Protein AF-A0A8J8FVV7-F1 (afdb_monomer_lite)

pLDDT: mean 87.78, std 13.95, range [49.53, 98.38]

Radius of gyration: 18.72 Å; chains: 1; bounding box: 32×25×58 Å

Secondary structure (DSSP, 8-state):
--STT----------HHHHHT-PPPEE--S-HHHHHHTTSSEESSS------STTSSHHHHHHHHHHHTTS--

Structure (mmCIF, N/CA/C/O backbone):
data_AF-A0A8J8FVV7-F1
#
_entry.id   AF-A0A8J8FVV7-F1
#
loop_
_atom_site.group_PDB
_atom_site.id
_atom_site.type_symbol
_atom_site.label_atom_id
_atom_site.label_alt_id
_atom_site.label_comp_id
_atom_site.label_asym_id
_atom_site.label_entity_id
_atom_site.label_seq_id
_atom_site.pdbx_PDB_ins_code
_atom_site.Cartn_x
_atom_site.Cartn_y
_atom_site.Cartn_z
_atom_site.occupancy
_atom_site.B_iso_or_equiv
_atom_site.auth_seq_id
_atom_site.auth_comp_id
_atom_site.auth_asym_id
_atom_site.auth_atom_id
_atom_site.pdbx_PDB_model_num
ATOM 1 N N . MET A 1 1 ? 8.536 -2.650 47.626 1.00 52.41 1 MET A N 1
ATOM 2 C CA . MET A 1 1 ? 8.919 -2.013 46.342 1.00 52.41 1 MET A CA 1
ATOM 3 C C . MET A 1 1 ? 9.123 -3.044 45.214 1.00 52.41 1 MET A C 1
ATOM 5 O O . MET A 1 1 ? 10.007 -2.863 44.391 1.00 52.41 1 MET A O 1
ATOM 9 N N . GLN A 1 2 ? 8.330 -4.128 45.160 1.00 49.53 2 GLN A N 1
ATOM 10 C CA . GLN A 1 2 ? 8.331 -5.096 44.042 1.00 49.53 2 GLN A CA 1
ATOM 11 C C . GLN A 1 2 ? 6.920 -5.611 43.669 1.00 49.53 2 GLN A C 1
ATOM 13 O O . GLN A 1 2 ? 6.785 -6.323 42.682 1.00 49.53 2 GLN A O 1
ATOM 18 N N . GLU A 1 3 ? 5.858 -5.227 44.391 1.00 51.19 3 GLU A N 1
ATOM 19 C CA . GLU A 1 3 ? 4.493 -5.724 44.130 1.00 51.19 3 GLU A CA 1
ATOM 20 C C . GLU A 1 3 ? 3.628 -4.776 43.271 1.00 51.19 3 GLU A C 1
ATOM 22 O O . GLU A 1 3 ? 2.586 -5.179 42.768 1.00 51.19 3 GLU A O 1
ATOM 27 N N . ASP A 1 4 ? 4.096 -3.551 42.999 1.00 55.09 4 ASP A N 1
ATOM 28 C CA . ASP A 1 4 ? 3.327 -2.511 42.289 1.00 55.09 4 ASP A CA 1
ATOM 29 C C . ASP A 1 4 ? 3.404 -2.566 40.747 1.00 55.09 4 ASP A C 1
ATOM 31 O O . ASP A 1 4 ? 2.794 -1.742 40.063 1.00 55.09 4 ASP A O 1
ATOM 35 N N . VAL A 1 5 ? 4.153 -3.513 40.165 1.00 61.41 5 VAL A N 1
ATOM 36 C CA . VAL A 1 5 ? 4.394 -3.576 38.703 1.00 61.41 5 VAL A CA 1
ATOM 37 C C . VAL A 1 5 ? 3.306 -4.367 37.953 1.00 61.41 5 VAL A C 1
ATOM 39 O O . VAL A 1 5 ? 3.259 -4.354 36.728 1.00 61.41 5 VAL A O 1
ATOM 42 N N . ARG A 1 6 ? 2.357 -4.998 38.657 1.00 58.34 6 ARG A N 1
ATOM 43 C CA . ARG A 1 6 ? 1.215 -5.711 38.046 1.00 58.34 6 ARG A CA 1
ATOM 44 C C . ARG A 1 6 ? -0.043 -4.843 37.910 1.00 58.34 6 ARG A C 1
ATOM 46 O O . ARG A 1 6 ? -1.153 -5.353 38.034 1.00 58.34 6 ARG A O 1
ATOM 53 N N . ARG A 1 7 ? 0.105 -3.535 37.674 1.00 59.69 7 ARG A N 1
ATOM 54 C CA . ARG A 1 7 ? -1.041 -2.663 37.372 1.00 59.69 7 ARG A CA 1
ATOM 55 C C . ARG A 1 7 ? -1.659 -3.067 36.030 1.00 59.69 7 ARG A C 1
ATOM 57 O O . ARG A 1 7 ? -1.076 -2.827 34.980 1.00 59.69 7 ARG A O 1
ATOM 64 N N . GLU A 1 8 ? -2.807 -3.733 36.135 1.00 64.44 8 GLU A N 1
ATOM 65 C CA . GLU A 1 8 ? -3.857 -3.970 35.137 1.00 64.44 8 GLU A CA 1
ATOM 66 C C . GLU A 1 8 ? -3.550 -3.516 33.706 1.00 64.44 8 GLU A C 1
ATOM 68 O O . GLU A 1 8 ? -3.860 -2.399 33.287 1.00 64.44 8 GLU A O 1
ATOM 73 N N . VAL A 1 9 ? -3.055 -4.452 32.899 1.00 65.75 9 VAL A N 1
ATOM 74 C CA . VAL A 1 9 ? -3.261 -4.381 31.454 1.00 65.75 9 VAL A CA 1
ATOM 75 C C . VAL A 1 9 ? -4.691 -4.856 31.206 1.00 65.75 9 VAL A C 1
ATOM 77 O O . VAL A 1 9 ? -4.957 -6.055 31.141 1.00 65.75 9 VAL A O 1
ATOM 80 N N . SER A 1 10 ? -5.635 -3.916 31.131 1.00 66.81 10 SER A N 1
ATOM 81 C CA . SER A 1 10 ? -7.020 -4.217 30.754 1.00 66.81 10 SER A CA 1
ATOM 82 C C . SER A 1 10 ? -7.073 -4.622 29.277 1.00 66.81 10 SER A C 1
ATOM 84 O O . SER A 1 10 ? -7.223 -3.804 28.370 1.00 66.81 10 SER A O 1
ATOM 86 N N . VAL A 1 11 ? -6.903 -5.916 29.011 1.00 76.38 11 VAL A N 1
ATOM 87 C CA . VAL A 1 11 ? -7.077 -6.467 27.667 1.00 76.38 11 VAL A CA 1
ATOM 88 C C . VAL A 1 11 ? -8.572 -6.498 27.368 1.00 76.38 11 VAL A C 1
ATOM 90 O O . VAL A 1 11 ? -9.314 -7.312 27.914 1.00 76.38 11 VAL A O 1
ATOM 93 N N . LYS A 1 12 ? -9.030 -5.588 26.505 1.00 77.12 12 LYS A N 1
ATOM 94 C CA . LYS A 1 12 ? -10.398 -5.615 25.980 1.00 77.12 12 LYS A CA 1
ATOM 95 C C . LYS A 1 12 ? -10.506 -6.731 24.945 1.00 77.12 12 LYS A C 1
ATOM 97 O O . LYS A 1 12 ? -10.090 -6.554 23.802 1.00 77.12 12 LYS A O 1
ATOM 102 N N . ILE A 1 13 ? -11.048 -7.870 25.362 1.00 85.19 13 ILE A N 1
ATOM 103 C CA . ILE A 1 13 ? -11.457 -8.943 24.454 1.00 85.19 13 ILE A CA 1
ATOM 104 C C . ILE A 1 13 ? -12.769 -8.509 23.802 1.00 85.19 13 ILE A C 1
ATOM 106 O O . ILE A 1 13 ? -13.687 -8.078 24.495 1.00 85.19 13 ILE A O 1
ATOM 110 N N . LYS A 1 14 ? -12.821 -8.594 22.475 1.00 83.25 14 LYS A N 1
ATOM 111 C CA . LYS A 1 14 ? -14.009 -8.313 21.668 1.00 83.25 14 LYS A CA 1
ATOM 112 C C . LYS A 1 14 ? -14.455 -9.575 20.956 1.00 83.25 14 LYS A C 1
ATOM 114 O O . LYS A 1 14 ? -13.621 -10.445 20.686 1.00 83.25 14 LYS A O 1
ATOM 119 N N . THR A 1 15 ? -15.735 -9.659 20.629 1.00 89.00 15 THR A N 1
ATOM 120 C CA . THR A 1 15 ? -16.234 -10.726 19.761 1.00 89.00 15 THR A CA 1
ATOM 121 C C . THR A 1 15 ? -15.882 -10.444 18.299 1.00 89.00 15 THR A C 1
ATOM 123 O O . THR A 1 15 ? -15.484 -9.334 17.930 1.00 89.00 15 THR A O 1
ATOM 126 N N . LEU A 1 16 ? -15.994 -11.468 17.451 1.00 83.38 16 LEU A N 1
ATOM 127 C CA . LEU A 1 16 ? -15.765 -11.319 16.012 1.00 83.38 16 LEU A CA 1
ATOM 128 C C . LEU A 1 16 ? -16.815 -10.399 15.375 1.00 83.38 16 LEU A C 1
ATOM 130 O O . LEU A 1 16 ? -16.467 -9.618 14.491 1.00 83.38 16 LEU A O 1
ATOM 134 N N . GLU A 1 17 ? -18.066 -10.441 15.848 1.00 85.06 17 GLU A N 1
ATOM 135 C CA . GLU A 1 17 ?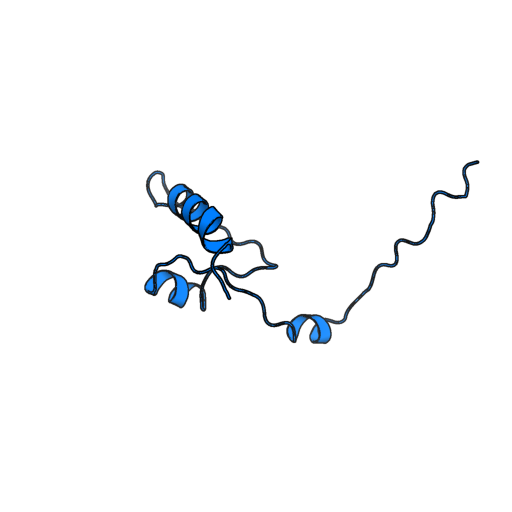 -19.128 -9.565 15.341 1.00 85.06 17 GLU A CA 1
ATOM 136 C C . GLU A 1 17 ? -18.812 -8.087 15.616 1.00 85.06 17 GLU A C 1
ATOM 138 O O . GLU A 1 17 ? -18.910 -7.255 14.717 1.00 85.06 17 GLU A O 1
ATOM 143 N N . GLU A 1 18 ? -18.331 -7.773 16.824 1.00 83.44 18 GLU A N 1
ATOM 144 C CA . GLU A 1 18 ? -17.916 -6.415 17.210 1.00 83.44 18 GLU A CA 1
ATOM 145 C C . GLU A 1 18 ? -16.711 -5.898 16.406 1.00 83.44 18 GLU A C 1
ATOM 147 O O . GLU A 1 18 ? -16.494 -4.687 16.301 1.00 83.44 18 GLU A O 1
ATOM 152 N N . TRP A 1 19 ? -15.885 -6.800 15.872 1.00 80.62 19 TRP A N 1
ATOM 153 C CA . TRP A 1 19 ? -14.777 -6.450 14.982 1.00 80.62 19 TRP A CA 1
AT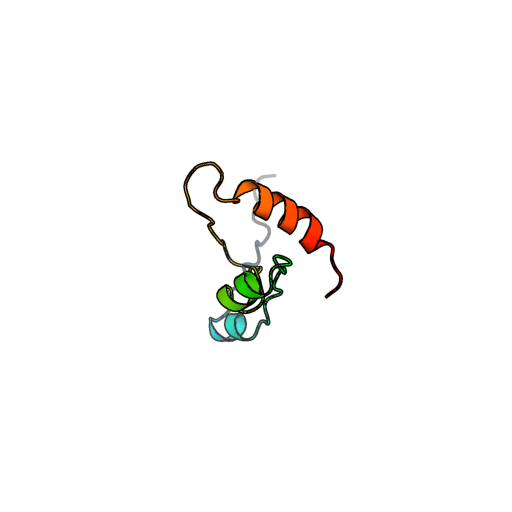OM 154 C C . TRP A 1 19 ? -15.255 -6.180 13.551 1.00 80.62 19 TRP A C 1
ATOM 156 O O . TRP A 1 19 ? -14.774 -5.238 12.921 1.00 80.62 19 TRP A O 1
ATOM 166 N N . ALA A 1 20 ? -16.218 -6.965 13.060 1.00 76.62 20 ALA A N 1
ATOM 167 C CA . ALA A 1 20 ? -1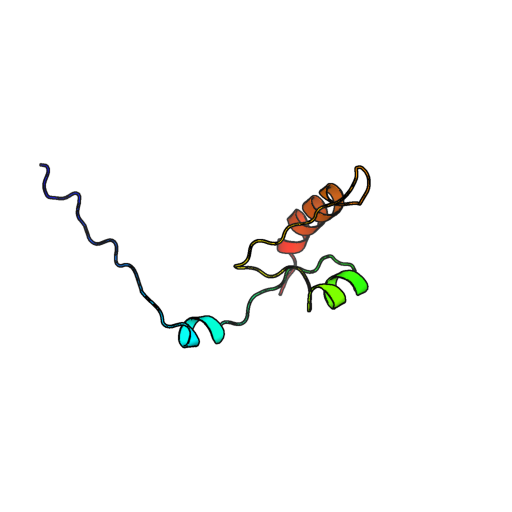6.701 -6.922 11.680 1.00 76.62 20 ALA A CA 1
ATOM 168 C C . ALA A 1 20 ? -17.503 -5.654 11.325 1.00 76.62 20 ALA A C 1
ATOM 170 O O . ALA A 1 20 ? -17.522 -5.246 10.166 1.00 76.62 20 ALA A O 1
ATOM 171 N N . GLU A 1 21 ? -18.143 -4.996 12.296 1.00 73.56 21 GLU A N 1
ATOM 172 C CA . GLU A 1 21 ? -18.901 -3.752 12.054 1.00 73.56 21 GLU A CA 1
ATOM 173 C C . GLU A 1 21 ? -18.020 -2.533 11.734 1.00 73.56 21 GLU A C 1
ATOM 175 O O . GLU A 1 21 ? -18.514 -1.472 11.333 1.00 73.56 21 GLU A O 1
ATOM 180 N N . LYS A 1 22 ? -16.701 -2.645 11.900 1.00 73.94 22 LYS A N 1
ATOM 181 C CA . LYS A 1 22 ? -15.795 -1.517 11.729 1.00 73.94 22 LYS A CA 1
ATOM 182 C C . LYS A 1 22 ? -15.521 -1.272 10.243 1.00 73.94 22 LYS A C 1
ATOM 184 O O . LYS A 1 22 ? -14.830 -2.046 9.593 1.00 73.94 22 LYS A O 1
ATOM 189 N N . LYS A 1 23 ? -16.008 -0.149 9.703 1.00 70.00 23 LYS A N 1
ATOM 190 C CA . LYS A 1 23 ? -15.574 0.328 8.380 1.00 70.00 23 LYS A CA 1
ATOM 191 C C . LYS A 1 23 ? -14.081 0.639 8.416 1.00 70.00 23 LYS A C 1
ATOM 193 O O . LYS A 1 23 ? -13.649 1.535 9.142 1.00 70.00 23 LYS A O 1
ATOM 198 N N . GLU A 1 24 ? -13.309 -0.091 7.626 1.00 83.19 24 GLU A N 1
ATOM 199 C CA . GLU A 1 24 ? -11.879 0.146 7.491 1.00 83.19 24 GLU A CA 1
ATOM 200 C C . GLU A 1 24 ? -11.604 1.283 6.512 1.00 83.19 24 GLU A C 1
ATOM 202 O O . GLU A 1 24 ? -12.171 1.349 5.417 1.00 83.19 24 GLU A O 1
ATOM 207 N N . ARG A 1 25 ? -10.702 2.181 6.913 1.00 91.94 25 ARG A N 1
ATOM 208 C CA . ARG A 1 25 ? -10.139 3.183 6.013 1.00 91.94 25 ARG A CA 1
ATOM 209 C C . ARG A 1 25 ? -9.320 2.456 4.944 1.00 91.94 25 ARG A C 1
ATOM 211 O O . ARG A 1 25 ? -8.639 1.471 5.231 1.00 91.94 25 ARG A O 1
ATOM 218 N N . ARG A 1 26 ? -9.366 2.950 3.709 1.00 94.88 26 ARG A N 1
ATOM 219 C CA . ARG A 1 26 ? -8.543 2.451 2.602 1.00 94.88 26 ARG A CA 1
ATOM 220 C C . ARG A 1 26 ? -7.694 3.581 2.050 1.00 94.88 26 ARG A C 1
ATOM 222 O O . ARG A 1 26 ? -8.181 4.693 1.868 1.00 94.88 26 ARG A O 1
ATOM 229 N N . ILE A 1 27 ? -6.416 3.306 1.819 1.00 97.19 27 ILE A N 1
ATOM 230 C CA . ILE A 1 27 ? -5.473 4.268 1.250 1.00 97.19 27 ILE A CA 1
ATOM 231 C C . ILE A 1 27 ? -5.452 4.044 -0.260 1.00 97.19 27 ILE A C 1
ATOM 233 O O . ILE A 1 27 ? -5.042 2.978 -0.725 1.00 97.19 27 ILE A O 1
ATOM 237 N N . THR A 1 28 ? -5.894 5.041 -1.029 1.00 97.69 28 THR A N 1
ATOM 238 C CA . THR A 1 28 ? -5.829 4.986 -2.497 1.00 97.69 28 THR A CA 1
ATOM 239 C C . THR A 1 28 ? -4.386 4.802 -2.967 1.00 97.69 28 THR A C 1
ATOM 241 O O . THR A 1 28 ? -3.445 5.399 -2.437 1.00 97.69 28 THR A O 1
ATOM 244 N N . THR A 1 29 ? -4.205 3.998 -4.005 1.00 97.62 29 THR A N 1
ATOM 245 C CA . THR A 1 29 ? -2.945 3.866 -4.745 1.00 97.62 29 THR A CA 1
ATOM 246 C C . THR A 1 29 ? -2.780 4.963 -5.803 1.00 97.62 29 THR A C 1
ATOM 248 O O . THR A 1 29 ? -1.756 5.013 -6.481 1.00 97.62 29 THR A O 1
ATOM 251 N N . CYS A 1 30 ? -3.783 5.839 -5.959 1.00 97.06 30 CYS A N 1
ATOM 252 C CA . CYS A 1 30 ? -3.962 6.786 -7.064 1.00 97.06 30 CYS A CA 1
ATOM 253 C C . CYS A 1 30 ? -4.057 6.131 -8.455 1.00 97.06 30 CYS A C 1
ATOM 255 O O . CYS A 1 30 ? -4.040 6.826 -9.472 1.00 97.06 30 CYS A O 1
ATOM 257 N N . SER A 1 31 ? -4.207 4.806 -8.520 1.00 97.75 31 SER A N 1
ATOM 258 C CA . SER A 1 31 ? -4.476 4.058 -9.744 1.00 97.75 31 SER A CA 1
ATOM 259 C C . SER A 1 31 ? -5.860 3.433 -9.651 1.00 97.75 31 SER A C 1
ATOM 261 O O . SER A 1 31 ? -6.078 2.535 -8.845 1.00 97.75 31 SER A O 1
ATOM 263 N N . LYS A 1 32 ? -6.789 3.867 -10.512 1.00 98.00 32 LYS A N 1
ATOM 264 C CA . LYS A 1 32 ? -8.173 3.361 -10.506 1.00 98.00 32 LYS A CA 1
ATOM 265 C C . LYS A 1 32 ? -8.237 1.837 -10.619 1.00 98.00 32 LYS A C 1
ATOM 267 O O . LYS A 1 32 ? -8.913 1.201 -9.827 1.00 98.00 32 LYS A O 1
ATOM 272 N N . ALA A 1 33 ? -7.476 1.259 -11.548 1.00 98.19 33 ALA A N 1
ATOM 273 C CA . ALA A 1 33 ? -7.472 -0.185 -11.769 1.00 98.19 33 ALA A CA 1
ATOM 274 C C . ALA A 1 33 ? -6.922 -0.96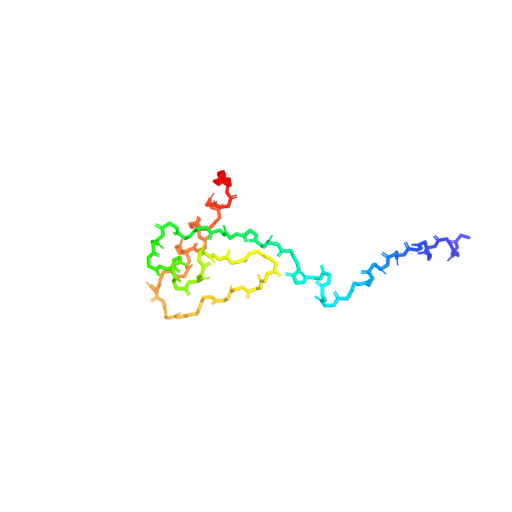9 -10.565 1.00 98.19 33 ALA A C 1
ATOM 276 O O . ALA A 1 33 ? -7.420 -2.045 -10.246 1.00 98.19 33 ALA A O 1
ATOM 277 N N . LEU A 1 34 ? -5.897 -0.437 -9.890 1.00 97.31 34 LEU A N 1
ATOM 278 C CA . LEU A 1 34 ? -5.323 -1.098 -8.720 1.00 97.31 34 LEU A CA 1
ATOM 279 C C . LEU A 1 34 ? -6.211 -0.919 -7.485 1.00 97.31 34 LEU A C 1
ATOM 281 O O . LEU A 1 34 ? -6.365 -1.857 -6.711 1.00 97.31 34 LEU A O 1
ATOM 285 N N . ASP A 1 35 ? -6.842 0.243 -7.329 1.00 97.56 35 ASP A N 1
ATOM 286 C CA . ASP A 1 35 ? -7.818 0.470 -6.268 1.00 97.56 35 ASP A CA 1
ATOM 287 C C . ASP A 1 35 ? -9.028 -0.447 -6.438 1.00 97.56 35 ASP A C 1
ATOM 289 O O . ASP A 1 35 ? -9.423 -1.089 -5.472 1.00 97.56 35 ASP A O 1
ATOM 293 N N . GLU A 1 36 ? -9.568 -0.588 -7.651 1.00 98.00 36 GLU A N 1
ATOM 294 C CA . GLU A 1 36 ? -10.645 -1.538 -7.956 1.00 98.00 36 GLU A CA 1
ATOM 295 C C . GLU A 1 36 ? -10.240 -2.980 -7.626 1.00 98.00 36 GLU A C 1
ATOM 297 O O . GLU A 1 36 ? -10.996 -3.685 -6.956 1.00 98.00 36 GLU A O 1
ATOM 302 N N . LEU A 1 37 ? -9.027 -3.398 -8.009 1.00 97.06 37 LEU A N 1
ATOM 303 C CA . LEU A 1 37 ? -8.497 -4.727 -7.687 1.00 97.06 37 LEU A CA 1
ATOM 304 C C . LEU A 1 37 ? -8.391 -4.968 -6.172 1.00 97.06 37 LEU A C 1
ATOM 306 O O . LEU A 1 37 ? -8.627 -6.080 -5.707 1.00 97.06 37 LEU A O 1
ATOM 310 N N . LEU A 1 38 ? -8.038 -3.934 -5.407 1.00 95.56 38 LEU A N 1
ATOM 311 C CA . LEU A 1 38 ? -7.888 -3.999 -3.953 1.00 95.56 38 LEU A CA 1
ATOM 312 C C . LEU A 1 38 ? -9.197 -3.725 -3.191 1.00 95.56 38 LEU A C 1
ATOM 314 O O . LEU A 1 38 ? -9.194 -3.754 -1.962 1.00 95.56 38 LEU A O 1
ATOM 318 N N . GLY A 1 39 ? -10.313 -3.457 -3.879 1.00 94.62 39 GLY A N 1
ATOM 319 C CA . GLY A 1 39 ? -11.600 -3.149 -3.243 1.00 94.62 39 GLY A CA 1
ATOM 320 C C . GLY A 1 39 ? -11.697 -1.727 -2.676 1.00 94.62 39 GLY A C 1
ATOM 321 O O . GLY A 1 39 ? -12.287 -1.518 -1.619 1.00 94.62 39 GLY A O 1
ATOM 322 N N . GLY A 1 40 ? -11.106 -0.748 -3.360 1.00 94.88 40 GLY A N 1
ATOM 323 C CA . GLY A 1 40 ? -11.089 0.674 -2.996 1.00 94.88 40 GLY A CA 1
ATOM 324 C C . GLY A 1 40 ? -9.738 1.196 -2.495 1.00 94.88 40 GLY A C 1
ATOM 325 O O . GLY A 1 40 ? -9.687 2.282 -1.926 1.00 94.88 40 GLY A O 1
ATOM 326 N N . GLY A 1 41 ? -8.656 0.434 -2.673 1.00 96.62 41 GLY A N 1
ATOM 327 C CA . GLY A 1 41 ? -7.307 0.773 -2.200 1.00 96.62 41 GLY A CA 1
ATOM 328 C C . GLY A 1 41 ? -6.815 -0.131 -1.068 1.00 96.62 41 GLY A C 1
ATOM 329 O O . GLY A 1 41 ? -7.481 -1.097 -0.687 1.00 96.62 41 GLY A O 1
ATOM 330 N N . VAL A 1 42 ? -5.633 0.180 -0.532 1.00 96.75 42 VAL A N 1
ATOM 331 C CA . VAL A 1 42 ? -4.943 -0.641 0.478 1.00 96.75 42 VAL A CA 1
ATOM 332 C C . VAL A 1 42 ? -5.670 -0.549 1.829 1.00 96.75 42 VAL A C 1
ATOM 334 O O . VAL A 1 42 ? -5.809 0.566 2.343 1.00 96.75 42 VAL A O 1
ATOM 337 N N . PRO A 1 43 ? -6.132 -1.669 2.419 1.00 95.00 43 PRO A N 1
ATOM 338 C CA . PRO A 1 43 ? -6.857 -1.662 3.690 1.00 95.00 43 PRO A CA 1
ATOM 339 C C . PRO A 1 43 ? -5.959 -1.275 4.871 1.00 95.00 43 PRO A C 1
ATOM 341 O O . PRO A 1 43 ? -4.794 -1.667 4.951 1.00 95.00 43 PRO A O 1
ATOM 344 N N . THR A 1 44 ? -6.502 -0.499 5.811 1.00 92.31 44 THR A N 1
ATOM 345 C CA . THR A 1 44 ? -5.862 -0.245 7.111 1.00 92.31 44 THR A CA 1
ATOM 346 C C . THR A 1 44 ? -6.310 -1.275 8.139 1.00 92.31 44 THR A C 1
ATOM 348 O O . THR A 1 44 ? -7.493 -1.575 8.200 1.00 92.31 44 THR A O 1
ATOM 351 N N . GLY A 1 45 ? -5.408 -1.713 9.020 1.00 89.38 45 GLY A N 1
ATOM 352 C CA . GLY A 1 45 ? -5.713 -2.733 10.036 1.00 89.38 45 GLY A CA 1
ATOM 353 C C . GLY A 1 45 ? -5.267 -4.141 9.640 1.00 89.38 45 GLY A C 1
ATOM 354 O O . GLY A 1 45 ? -5.223 -5.023 10.493 1.00 89.38 45 GLY A O 1
ATOM 355 N N . GLU A 1 46 ? -4.828 -4.310 8.392 1.00 89.50 46 GLU A N 1
ATOM 356 C CA . GLU A 1 46 ? -4.329 -5.560 7.823 1.00 89.50 46 GLU A CA 1
ATOM 357 C C . GLU A 1 46 ? -2.897 -5.393 7.283 1.00 89.50 46 GLU A C 1
ATOM 359 O O . GLU A 1 46 ? -2.448 -4.283 6.982 1.00 89.50 46 GLU A O 1
ATOM 364 N N . LEU A 1 47 ? -2.163 -6.503 7.136 1.00 93.44 47 LEU A N 1
ATOM 365 C CA . LEU A 1 47 ? -0.867 -6.519 6.454 1.00 93.44 47 LEU A CA 1
ATOM 366 C C . LEU A 1 47 ? -1.074 -6.862 4.974 1.00 93.44 47 LEU A C 1
ATOM 368 O O . LEU A 1 47 ? -1.485 -7.971 4.648 1.00 93.44 47 LEU A O 1
ATOM 372 N N . THR A 1 48 ? -0.740 -5.928 4.082 1.00 95.06 48 THR A N 1
ATOM 373 C CA . THR A 1 48 ? -0.777 -6.143 2.625 1.00 95.06 48 THR A CA 1
ATOM 374 C C . THR A 1 48 ? 0.640 -6.311 2.070 1.00 95.06 48 THR A C 1
ATOM 376 O O . THR A 1 48 ? 1.475 -5.421 2.230 1.00 95.06 48 THR A O 1
ATOM 379 N N . GLU A 1 49 ? 0.917 -7.429 1.391 1.00 97.06 49 GLU A N 1
ATOM 380 C CA . GLU A 1 49 ? 2.218 -7.716 0.770 1.00 97.06 49 GLU A CA 1
ATOM 381 C C . GLU A 1 49 ? 2.191 -7.490 -0.752 1.00 97.06 49 GLU A C 1
ATOM 383 O O . GLU A 1 49 ? 1.350 -8.037 -1.462 1.00 97.06 49 GLU A O 1
ATOM 388 N N . PHE A 1 50 ? 3.166 -6.732 -1.271 1.00 96.50 50 PHE A N 1
ATOM 389 C CA . PHE A 1 50 ? 3.408 -6.579 -2.710 1.00 96.50 50 PHE A CA 1
ATOM 390 C C . PHE A 1 50 ? 4.702 -7.300 -3.115 1.00 96.50 50 PHE A C 1
ATOM 392 O O . PHE A 1 50 ? 5.801 -6.790 -2.889 1.00 96.50 50 PHE A O 1
ATOM 399 N N . ALA A 1 51 ? 4.581 -8.460 -3.764 1.00 97.56 51 ALA A N 1
ATOM 400 C CA . ALA A 1 51 ? 5.709 -9.278 -4.216 1.00 97.56 51 ALA A CA 1
ATOM 401 C C . ALA A 1 51 ? 5.900 -9.228 -5.745 1.00 97.56 51 ALA A C 1
ATOM 403 O O . ALA A 1 51 ? 4.952 -9.056 -6.507 1.00 97.56 51 ALA A O 1
ATOM 404 N N . GLY A 1 52 ? 7.146 -9.362 -6.214 1.00 97.62 52 GLY A N 1
ATOM 405 C CA . GLY A 1 52 ? 7.464 -9.368 -7.648 1.00 97.62 52 GLY A CA 1
ATOM 406 C C . GLY A 1 52 ? 8.937 -9.076 -7.972 1.00 97.62 52 GLY A C 1
ATOM 407 O O . GLY A 1 52 ? 9.692 -8.675 -7.081 1.00 97.62 52 GLY A O 1
ATOM 408 N N . PRO A 1 53 ? 9.363 -9.216 -9.241 1.00 98.25 53 PRO A N 1
ATOM 409 C CA . PRO A 1 53 ? 10.753 -9.019 -9.675 1.00 98.25 53 PRO A CA 1
ATOM 410 C C . PRO A 1 53 ? 11.234 -7.563 -9.546 1.00 98.25 53 PRO A C 1
ATOM 412 O O . PRO A 1 53 ? 10.439 -6.637 -9.369 1.00 98.25 53 PRO A O 1
ATOM 415 N N . PHE A 1 54 ? 12.549 -7.325 -9.620 1.00 97.62 54 PHE A N 1
ATOM 416 C CA . PHE A 1 54 ? 13.100 -5.962 -9.647 1.00 97.62 54 PHE A CA 1
ATOM 417 C C . PHE A 1 54 ? 12.453 -5.129 -10.768 1.00 97.62 54 PHE A C 1
ATOM 419 O O . PHE A 1 54 ? 12.165 -5.644 -11.844 1.00 97.62 54 PHE A O 1
ATOM 426 N N . GLY A 1 55 ? 12.180 -3.851 -10.498 1.00 97.25 55 GLY A N 1
ATOM 427 C CA . GLY A 1 55 ? 11.513 -2.965 -11.459 1.00 97.25 55 GLY A CA 1
ATOM 428 C C . GLY A 1 55 ? 9.987 -3.112 -11.550 1.00 97.25 55 GLY A C 1
ATOM 429 O O . GLY A 1 55 ? 9.360 -2.300 -12.217 1.00 97.25 55 GLY A O 1
ATOM 430 N N . SER A 1 56 ? 9.352 -4.048 -10.830 1.00 97.25 56 SER A N 1
ATOM 431 C CA . SER A 1 56 ? 7.886 -4.240 -10.865 1.00 97.25 56 SER A CA 1
ATOM 432 C C . SER A 1 56 ? 7.056 -3.155 -10.150 1.00 97.25 56 SER A C 1
ATOM 434 O O . SER A 1 56 ? 5.862 -3.339 -9.941 1.00 97.25 56 SER A O 1
ATOM 436 N N . GLY A 1 57 ? 7.677 -2.062 -9.695 1.00 97.38 57 GLY A N 1
ATOM 437 C CA . GLY A 1 57 ? 6.974 -0.935 -9.065 1.00 97.38 57 GLY A CA 1
ATOM 438 C C . GLY A 1 57 ? 6.735 -1.018 -7.550 1.00 97.38 57 GLY A C 1
ATOM 439 O O . GLY A 1 57 ? 6.213 -0.064 -6.992 1.00 97.38 57 GLY A O 1
ATOM 440 N N . LYS A 1 58 ? 7.169 -2.078 -6.847 1.00 98.12 58 LYS A N 1
ATOM 441 C CA . LYS A 1 58 ? 6.955 -2.238 -5.384 1.00 98.12 58 LYS A CA 1
ATOM 442 C C . LYS A 1 58 ? 7.401 -1.025 -4.554 1.00 98.12 58 LYS A C 1
ATOM 444 O O . LYS A 1 58 ? 6.618 -0.475 -3.791 1.00 98.12 58 LYS A O 1
ATOM 449 N N . SER A 1 59 ? 8.653 -0.586 -4.720 1.00 98.12 59 SER A N 1
ATOM 450 C CA . SER A 1 59 ? 9.185 0.561 -3.970 1.00 98.12 59 SER A CA 1
ATOM 451 C C . SER A 1 59 ? 8.505 1.875 -4.359 1.00 98.12 59 SER A C 1
ATOM 453 O O . SER A 1 59 ? 8.269 2.707 -3.494 1.00 98.12 59 SER A O 1
ATOM 455 N N . GLN A 1 60 ? 8.140 2.047 -5.635 1.00 98.19 60 GLN A N 1
ATOM 456 C CA . GLN A 1 60 ? 7.382 3.218 -6.096 1.00 98.19 60 GLN A CA 1
ATOM 457 C C . GLN A 1 60 ? 6.007 3.278 -5.427 1.00 98.19 60 GLN A C 1
ATOM 459 O O . GLN A 1 60 ? 5.619 4.321 -4.910 1.00 98.19 60 GLN A O 1
ATOM 464 N N . LEU A 1 61 ? 5.311 2.141 -5.357 1.00 98.00 61 LEU A N 1
ATOM 465 C CA . LEU A 1 61 ? 4.028 2.041 -4.673 1.00 98.00 61 LEU A CA 1
ATOM 466 C C . LEU A 1 61 ? 4.160 2.349 -3.175 1.00 98.00 61 LEU A C 1
ATOM 468 O O . LEU A 1 61 ? 3.346 3.092 -2.638 1.00 98.00 61 LEU A O 1
ATOM 472 N N . ALA A 1 62 ? 5.211 1.858 -2.511 1.00 97.94 62 ALA A N 1
ATOM 473 C CA . ALA A 1 62 ? 5.475 2.175 -1.106 1.00 97.94 62 ALA A CA 1
ATOM 474 C C . ALA A 1 62 ? 5.690 3.682 -0.871 1.00 97.94 62 ALA A C 1
ATOM 476 O O . ALA A 1 62 ? 5.115 4.252 0.059 1.00 97.94 62 ALA A O 1
ATOM 477 N N . PHE A 1 63 ? 6.467 4.353 -1.728 1.00 98.38 63 PHE A N 1
ATOM 478 C CA . PHE A 1 63 ? 6.632 5.807 -1.656 1.00 98.38 63 PHE A CA 1
ATOM 479 C C . PHE A 1 63 ? 5.321 6.553 -1.926 1.00 98.38 63 PHE A C 1
ATOM 481 O O . PHE A 1 63 ? 4.991 7.477 -1.185 1.00 98.38 63 PHE A O 1
ATOM 488 N N . GLN A 1 64 ? 4.541 6.123 -2.922 1.00 98.31 64 GLN A N 1
ATOM 489 C CA . GLN A 1 64 ? 3.240 6.719 -3.229 1.00 98.31 64 GLN A CA 1
ATOM 490 C C . GLN A 1 64 ? 2.282 6.615 -2.034 1.00 98.31 64 GLN A C 1
ATOM 492 O O . GLN A 1 64 ? 1.686 7.612 -1.632 1.00 98.31 64 GLN A O 1
ATOM 497 N N . LEU A 1 65 ? 2.183 5.436 -1.414 1.00 97.62 65 LEU A N 1
ATOM 498 C CA . LEU A 1 65 ? 1.344 5.210 -0.233 1.00 97.62 65 LEU A CA 1
ATOM 499 C C . LEU A 1 65 ? 1.796 6.047 0.975 1.00 97.62 65 LEU A C 1
ATOM 501 O O . LEU A 1 65 ? 0.953 6.537 1.726 1.00 97.62 65 LEU A O 1
ATOM 505 N N . SER A 1 66 ? 3.106 6.273 1.125 1.00 97.94 66 SER A N 1
ATOM 506 C CA . SER A 1 66 ? 3.676 7.092 2.210 1.00 97.94 66 SER A CA 1
ATOM 507 C C . SER A 1 66 ? 3.234 8.561 2.148 1.00 97.94 66 SER A C 1
ATOM 509 O O . SER A 1 66 ? 3.206 9.247 3.171 1.00 97.94 66 SER A O 1
ATOM 511 N N . VAL A 1 67 ? 2.867 9.048 0.959 1.00 98.25 67 VAL A N 1
ATOM 512 C CA . VAL A 1 67 ? 2.294 10.387 0.761 1.00 98.25 67 VAL A CA 1
ATOM 513 C C . VAL A 1 67 ? 0.768 10.329 0.764 1.00 98.25 67 VAL A C 1
ATOM 515 O O . VAL A 1 67 ? 0.131 11.125 1.447 1.00 98.25 67 VAL A O 1
ATOM 518 N N . ASN A 1 68 ? 0.168 9.359 0.068 1.00 97.88 68 ASN A N 1
ATOM 519 C CA . ASN A 1 68 ? -1.288 9.248 -0.079 1.00 97.88 68 ASN A CA 1
ATOM 520 C C . ASN A 1 68 ? -2.028 9.081 1.249 1.00 97.88 68 ASN A C 1
ATOM 522 O O . ASN A 1 68 ? -3.174 9.503 1.361 1.00 97.88 68 ASN A O 1
ATOM 526 N N . VAL A 1 69 ? -1.380 8.522 2.273 1.00 96.75 69 VAL A N 1
ATOM 527 C CA . VAL A 1 69 ? -1.947 8.436 3.629 1.00 96.75 69 VAL A CA 1
ATOM 528 C C . VAL A 1 69 ? -2.324 9.807 4.219 1.00 96.75 69 VAL A C 1
ATOM 530 O O . VAL A 1 69 ? -3.141 9.867 5.140 1.00 96.75 69 VAL A O 1
ATOM 533 N N . GLN A 1 70 ? -1.753 10.894 3.692 1.00 96.81 70 GLN A N 1
ATOM 534 C CA . GLN A 1 70 ? -1.992 12.278 4.114 1.00 96.81 70 GLN A CA 1
ATOM 535 C C . GLN A 1 70 ? -3.157 12.947 3.370 1.00 96.81 70 GLN A C 1
ATOM 537 O O . GLN A 1 70 ? -3.528 14.068 3.715 1.00 96.81 70 GLN A O 1
ATOM 542 N N . LEU A 1 71 ? -3.719 12.299 2.343 1.00 95.44 71 LEU A N 1
ATOM 543 C CA . LEU A 1 71 ? -4.881 12.823 1.631 1.00 95.44 71 LEU A CA 1
ATOM 544 C C . LEU A 1 71 ? -6.109 12.858 2.559 1.00 95.44 71 LEU A C 1
ATOM 546 O O . LEU A 1 71 ? -6.227 11.998 3.443 1.00 95.44 71 LEU A O 1
ATOM 550 N N . PRO A 1 72 ? -7.013 13.839 2.370 1.00 90.94 72 PRO A N 1
ATOM 551 C CA . PRO A 1 72 ? -8.272 13.887 3.102 1.00 90.94 72 PRO A CA 1
ATOM 552 C C . PRO A 1 72 ? -9.122 12.643 2.813 1.00 90.94 72 PRO A C 1
ATOM 554 O O . PRO A 1 72 ? -8.984 12.024 1.756 1.00 90.94 72 PRO A O 1
ATOM 557 N N . GLU A 1 73 ? -9.970 12.293 3.780 1.00 73.69 73 GLU A N 1
ATOM 558 C CA . GLU A 1 73 ? -10.935 11.188 3.674 1.00 73.69 73 GLU A CA 1
ATOM 559 C C . GLU A 1 73 ? -12.122 11.527 2.766 1.00 73.69 73 GLU A C 1
ATOM 561 O O . GLU A 1 73 ? -12.585 12.693 2.796 1.00 73.69 73 GLU A O 1
#

Sequence (73 aa):
MQEDVRREVSVKIKTLEEWAEKKERRITTCSKALDELLGGGVPTGELTEFAGPFGSGKSQLAFQLSVNVQLPE

Foldseek 3Di:
DPPPPPPDPPPDDDDPVVVVPDDWDAQDLPDPVVCVVCVRHHTPPDDDDDDDDPPPCPVVSVVSSVCSVPDDD

=== Feature glossary ===
Annotated list of the representations used here:

Nearest PDB structures. The Foldseek neighbor list gives the closest experimentally determined structures in the PDB, ranked by structural alignment. TM-score near 1 means near-identical fold; near 0.3 means only rough topology match. This is how one finds what a novel AlphaFold prediction most resembles in the solved-structure universe.

Foldseek 3Di. Foldseek's 3Di representation compresses backbone geometry into a per-residue letter drawn from a learned twenty-state alphabet. It captures the tertiary interaction pattern around each residue — which residues are packed against it in space, regardless of where they are in sequence.

Radius of gyration, Cα contacts, bounding box. Radius of gyration (Rg) is the root-mean-square distance of Cα atoms from their centroid — a single number for overall size and compactness. A globular domain of N residues has Rg ≈ 2.2·N^0.38 Å; an extended or disordered chain has a much larger Rg. The Cα contact count is the number of residue pairs whose Cα atoms are within 8 Å and are more than four positions apart in sequence — a standard proxy for tertiary packing density. The bounding box is the smallest axis-aligned box enclosing all Cα atoms.

InterPro / GO / CATH / organism. The annotation block draws on four external resources. InterPro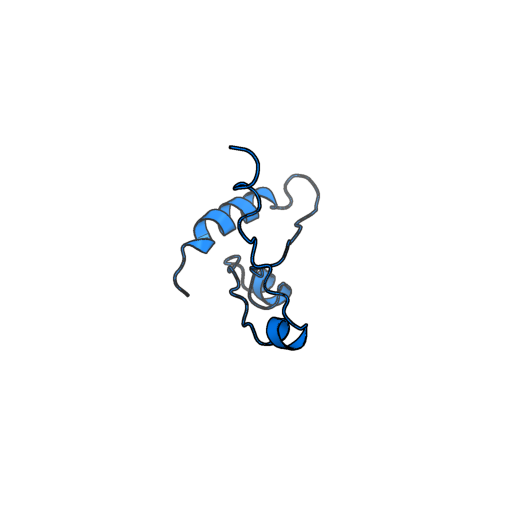: which protein families and domains the sequence belongs to. GO: standardized terms for what the protein does, what process it participates in, and where in the cell it acts. CATH: which structural fold it has in the CATH hierarchy. Organism: the species of origin.

mmCIF coordinates. The mmCIF block holds the 3D Cartesian coordinates of each backbone atom (N, Cα, C, O) in ångströms. mmCIF is the PDB's canonical archive format — a tagged-loop text representation of the atomic model.

pLDDT. pLDDT is the predicted lDDT-Cα score: AlphaFold's confidence that the local environment of each residue (all inter-atomic distances within 15 Å) is correctly placed. It is a per-residue number between 0 and 100, with higher meaning more reliable.

Backbone torsions (φ/ψ). φ (phi) and ψ (psi) are the two rotatable backbone dihedrals per residue: φ is the C(i-1)–N–Cα–C torsion, ψ is the N–Cα–C–N(i+1) torsion, both in degrees on (−180°, 180°]. α-helical residues cluster near (−60°, −45°); β-strand residues near (−120°, +130°). A Ramachandran plot is simply a scatter of (φ, ψ) for every residue.

B-factor. For experimental (PDB) structures, the B-factor (temperature factor) quantifies the positional spread of each atom in the crystal — a combination of thermal vibration and static disorder — in units of Å². High B-factors mark flexible loops or poorly resolved regions; low B-factors mark the rigid, well-ordered core.

Secondary structure (3-state, P-SEA). SS3 is a coarse helix/strand/coil call (letters a/b/c) made by the P-SEA algorithm from inter-Cα distances and dihedrals. It is less detailed than DSSP but needs only Cα positions.

Predicted aligned error. Predicted aligned error is AlphaFold's pairwise confidence. Unlike pLDDT (per-residue), PAE is per-residue-pair and captures whether two parts of the structure are correctly placed relative to each other. Units are ångströms of expected positional error.

Solvent-accessible surface area. Solvent-accessible surface area (SASA) is the area in Å² traced out by the centre of a 1.4 Å probe sphere (a water 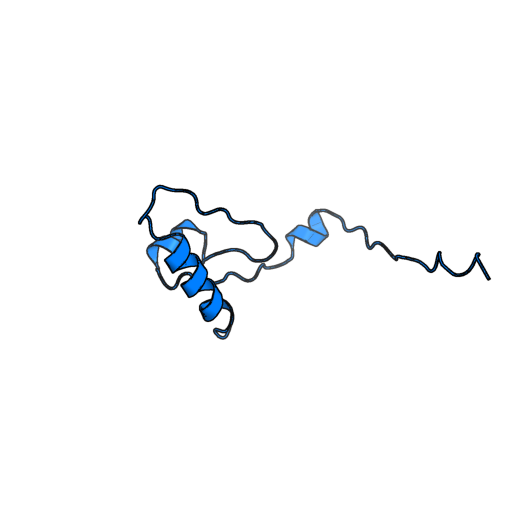molecule) rolled over the protein's van der Waals surface (Shrake–Rupley / Lee–Richards construction). Buried residues have near-zero SASA; fully exposed residues can exceed 200 Å². The total SASA scales roughly with the number of surface residues.

Secondary structure (8-state, DSSP). The SS8 string is DSSP's per-residue secondary-structure call. α-helix (H) means an i→i+4 H-bond ladder; β-strand (E) means the residue participates in a β-sheet; 3₁₀ (G) and π (I) are tighter and wider helices; T/S are turns/bends; '-' is loop.

Rendered structure images. Structure images are PyMOL renders from six orthogonal camera directions. Cartoon representation draws helices as coils and strands as arrows; sticks shows the backbone as bonds; surface shows the solvent-excluded envelope. Rainbow coloring maps sequence position to hue (blue→red, N→C); chain coloring assigns a distinct color per polypeptide.

Sequence. The amino-acid sequence is the protein's primary structure: the linear order of residues from the N-terminus to the C-terminus, written in one-letter code. Everything else here — the 3D coordinates, the secondary structure, the domain annotations — is ultimately a consequence of this string.

Contact-map, Ramachandran, and PAE plots. Three diagnostic plots accompany the record. The Cα contact map visualizes the tertiary structure as a 2D adjacency matrix (8 Å cutoff, sequence-local contacts suppressed). The Ramachandran plot shows the distribution of backbone (φ, ψ) torsions, with points in the α and β basins reflecting secondary structure content. The PAE plot shows AlphaFold's inter-residue confidence as a color matrix.